Protein 1J0P (pdb70)

Radius of gyration: 13.94 Å; Cα contacts (8 Å, |Δi|>4): 149; chains: 1; bounding box: 28×41×29 Å

CATH classification: 3.90.10.10

Secondary structure (DSSP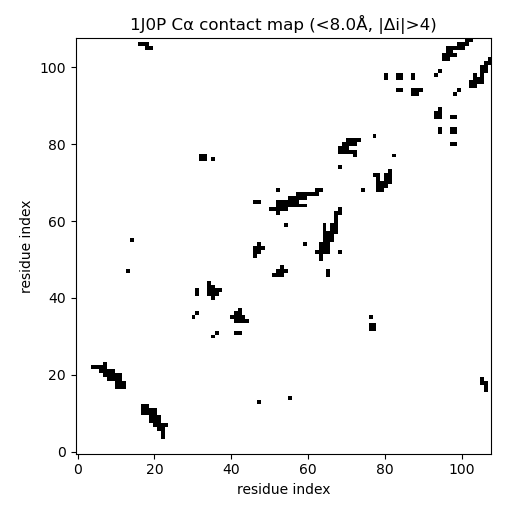, 8-state):
-------S-EEE-SSSS-EEE-GGG-TTS-GGGTS-EETTEE--S-TTSTTSS-B--TT--STTBHHHHHH-SS-SS--HHHHHHHHHTT-HHHHHHHH-SSSSSS--

Nearest PDB structures (foldseek):
  1j0p-assembly1_A  TM=1.009E+00  e=6.706E-27  Nitratidesulfovibrio vulgaris
  1wr5-assembly1_A  TM=1.006E+00  e=2.566E-26  Nitratidesulfovibrio vulgaris str. 'Miyazaki F'
  1j0o-assembly1_A  TM=1.006E+00  e=1.998E-25  Nitratidesulfovibrio vulgaris
  2yyw-assembly1_A  TM=1.003E+00  e=7.063E-25  Nitratidesulfovibrio vulgaris str. 'Miyazaki F'
  2ewi-assembly1_A  TM=1.002E+00  e=1.555E-24  Nitratidesulfovibrio vulgaris str. 'Miyazaki F'

Structure (mmCIF, N/CA/C/O backbone):
data_1J0P
#
_entry.id   1J0P
#
_cell.length_a   51.868
_cell.length_b   67.309
_cell.length_c   34.328
_cell.angle_alpha   90.00
_cell.angle_beta   90.00
_cell.angle_gamma   90.00
#
_symmetry.space_group_name_H-M   'P 21 21 21'
#
loop_
_entity.id
_entity.type
_entity.pdbx_description
1 polymer 'Cytochrome c3'
2 non-polymer 'SULFATE ION'
3 non-polymer 'HEME C'
4 non-polymer ETHANOL
5 water water
#
loop_
_atom_site.group_PDB
_atom_site.id
_atom_site.type_symbol
_atom_site.label_atom_id
_atom_site.label_alt_id
_atom_site.label_comp_id
_atom_site.label_asym_id
_atom_site.label_entity_id
_atom_site.label_seq_id
_atom_site.pdbx_PDB_ins_code
_atom_site.Cartn_x
_atom_site.Cartn_y
_atom_site.Cartn_z
_atom_site.occupancy
_atom_site.B_iso_or_equiv
_atom_site.auth_seq_id
_atom_site.auth_comp_id
_atom_site.auth_asym_id
_atom_site.auth_atom_id
_atom_site.pdbx_PDB_model_num
ATOM 1 N N . ALA A 1 1 ? 40.835 67.134 32.819 1.00 9.44 0 ALA A N 1
ATOM 2 C CA . ALA A 1 1 ? 41.625 66.076 33.455 1.00 6.76 0 ALA A CA 1
ATOM 3 C C . ALA A 1 1 ? 41.243 64.765 32.783 1.00 6.50 0 ALA A C 1
ATOM 4 O O . ALA A 1 1 ? 40.216 64.672 32.170 1.00 7.80 0 ALA A O 1
ATOM 6 N N . ALA A 1 2 ? 42.094 63.744 32.972 1.00 6.71 1 ALA A N 1
ATOM 7 C CA . ALA A 1 2 ? 41.755 62.417 32.409 1.00 6.63 1 ALA A CA 1
ATOM 8 C C . ALA A 1 2 ? 40.368 62.026 32.889 1.00 6.31 1 ALA A C 1
ATOM 9 O O . ALA A 1 2 ? 39.997 62.249 34.030 1.00 7.19 1 ALA A O 1
ATOM 11 N N . PRO A 1 3 ? 39.551 61.439 32.033 1.00 6.97 2 PRO A N 1
ATOM 12 C CA . PRO A 1 3 ? 38.204 61.027 32.429 1.00 7.59 2 PRO A CA 1
ATOM 13 C C . PRO A 1 3 ? 38.290 59.918 33.457 1.00 6.76 2 PRO A C 1
ATOM 14 O O . PRO A 1 3 ? 39.180 59.016 33.444 1.00 8.01 2 PRO A O 1
ATOM 18 N N . LYS A 1 4 ? 37.308 59.943 34.350 1.00 8.17 3 LYS A N 1
ATOM 19 C CA . LYS A 1 4 ? 37.177 58.959 35.428 1.00 7.86 3 LYS A CA 1
ATOM 20 C C . LYS A 1 4 ? 36.032 57.987 35.135 1.00 7.85 3 LYS A C 1
ATOM 21 O O . LYS A 1 4 ? 35.010 58.378 34.571 1.00 8.38 3 LYS A O 1
ATOM 27 N N . ALA A 1 5 ? 36.208 56.763 35.574 1.00 7.95 4 ALA A N 1
ATOM 28 C CA . ALA A 1 5 ? 35.159 55.780 35.447 1.00 8.12 4 ALA A CA 1
ATOM 29 C C . ALA A 1 5 ? 33.975 56.172 36.325 1.00 8.08 4 ALA A C 1
ATOM 30 O O . ALA A 1 5 ? 34.149 56.719 37.418 1.00 10.60 4 ALA A O 1
ATOM 32 N N . PRO A 1 6 ? 32.789 55.858 35.892 1.00 8.21 5 PRO A N 1
ATOM 33 C CA . PRO A 1 6 ? 31.584 56.136 36.650 1.00 9.38 5 PRO A CA 1
ATOM 34 C C . PRO A 1 6 ? 31.337 55.069 37.690 1.00 10.00 5 PRO A C 1
ATOM 35 O O . PRO A 1 6 ? 32.049 54.077 37.756 1.00 9.74 5 PRO A O 1
ATOM 39 N N . ALA A 1 7 ? 30.289 55.260 38.484 1.00 11.22 6 ALA A N 1
ATOM 40 C CA . ALA A 1 7 ? 29.884 54.318 39.490 1.00 11.86 6 ALA A CA 1
ATOM 41 C C . ALA A 1 7 ? 29.5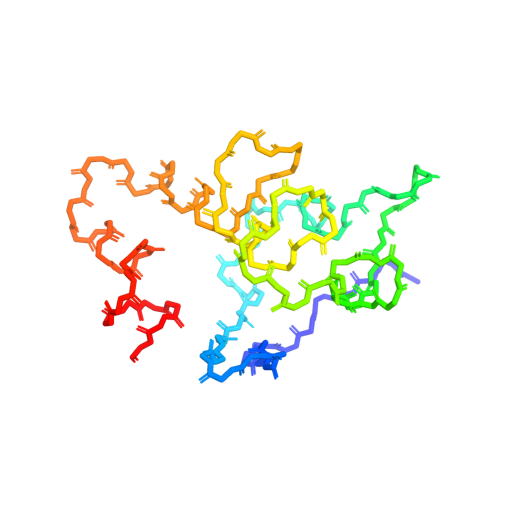42 52.961 38.859 1.00 8.75 6 ALA A C 1
ATOM 42 O O . ALA A 1 7 ? 29.137 52.889 37.693 1.00 8.96 6 ALA A O 1
ATOM 44 N N . ASP A 1 8 ? 29.669 51.930 39.658 1.00 8.29 7 ASP A N 1
ATOM 45 C CA . ASP A 1 8 ? 29.176 50.619 39.327 1.00 7.44 7 ASP A CA 1
ATOM 46 C C . ASP A 1 8 ? 27.641 50.648 39.188 1.00 7.31 7 ASP A C 1
ATOM 47 O O . ASP A 1 8 ? 26.972 51.614 39.579 1.00 9.47 7 ASP A O 1
ATOM 52 N N . GLY A 1 9 ? 27.133 49.564 38.617 1.00 6.86 8 GLY A N 1
ATOM 53 C CA . GLY A 1 9 ? 25.680 49.437 38.504 1.00 7.62 8 GLY A CA 1
ATOM 54 C C . GLY A 1 9 ? 25.072 50.136 37.314 1.00 6.74 8 GLY A C 1
ATOM 55 O O . GLY A 1 9 ? 23.895 50.427 37.345 1.00 9.03 8 GLY A O 1
ATOM 56 N N . LEU A 1 10 ? 25.862 50.406 36.283 1.00 7.53 9 LEU A N 1
ATOM 57 C CA . LEU A 1 10 ? 25.404 51.072 35.081 1.00 6.93 9 LEU A CA 1
ATOM 58 C C . LEU A 1 10 ? 24.577 50.070 34.283 1.00 6.95 9 LEU A C 1
ATOM 59 O O . LEU A 1 10 ? 25.112 49.040 33.873 1.00 14.35 9 LEU A O 1
ATOM 64 N N . LYS A 1 11 ? 23.344 50.369 33.999 1.00 6.62 10 LYS A N 1
ATOM 65 C CA . LYS A 1 11 ? 22.520 49.434 33.252 1.00 6.93 10 LYS A CA 1
ATOM 66 C C . LYS A 1 11 ? 22.578 49.743 31.775 1.00 7.18 10 LYS A C 1
ATOM 67 O O . LYS A 1 11 ? 22.241 50.866 31.326 1.00 11.64 10 LYS A O 1
ATOM 73 N N . MET A 1 12 ? 22.971 48.769 30.992 1.00 5.57 11 MET A N 1
ATOM 74 C CA . MET A 1 12 ? 22.872 48.792 29.530 1.00 5.56 11 MET A CA 1
ATOM 75 C C . MET A 1 12 ? 21.495 48.325 29.175 1.00 5.48 11 MET A C 1
ATOM 76 O O . MET A 1 12 ? 21.184 47.152 29.473 1.00 5.85 11 MET A O 1
ATOM 81 N N . ASP A 1 13 ? 20.637 49.188 28.657 1.00 5.75 12 ASP A N 1
ATOM 82 C CA . ASP A 1 13 ? 19.211 48.919 28.570 1.00 6.64 12 ASP A CA 1
ATOM 83 C C . ASP A 1 13 ? 18.621 49.351 27.249 1.00 5.85 12 ASP A C 1
ATOM 84 O O . ASP A 1 13 ? 17.472 49.802 27.164 1.00 7.54 12 ASP A O 1
ATOM 89 N N . LYS A 1 14 ? 19.394 49.217 26.182 1.00 5.26 13 LYS A N 1
ATOM 90 C CA . LYS A 1 14 ? 18.878 49.447 24.850 1.00 5.78 13 LYS A CA 1
ATOM 91 C C . LYS A 1 14 ? 17.895 48.354 24.393 1.00 6.50 13 LYS A C 1
ATOM 92 O O . LYS A 1 14 ? 17.133 48.581 23.457 1.00 9.65 13 LYS A O 1
ATOM 98 N N . THR A 1 15 ? 17.938 47.218 25.050 1.00 5.70 14 THR A N 1
ATOM 99 C CA . THR A 1 15 ? 17.171 46.042 24.668 1.00 6.01 14 THR A CA 1
ATOM 100 C C . THR A 1 15 ? 16.302 45.578 25.826 1.00 7.07 14 THR A C 1
ATOM 101 O O . THR A 1 15 ? 16.429 46.059 26.964 1.00 7.83 14 THR A O 1
ATOM 105 N N . LYS A 1 16 ? 15.485 44.586 25.545 1.00 7.81 15 LYS A N 1
ATOM 106 C CA . LYS A 1 16 ? 14.661 43.966 26.559 1.00 10.12 15 LYS A CA 1
ATOM 107 C C . LYS A 1 16 ? 15.406 42.909 27.385 1.00 7.35 15 LYS A C 1
ATOM 108 O O . LYS A 1 16 ? 14.823 42.302 28.255 1.00 7.60 15 LYS A O 1
ATOM 114 N N . GLN A 1 17 ? 16.661 42.699 27.229 1.00 6.82 16 GLN A N 1
ATOM 115 C CA . GLN A 1 17 ? 17.601 41.934 27.980 1.00 5.56 16 GLN A CA 1
ATOM 116 C C . GLN A 1 17 ? 18.730 42.798 28.545 1.00 6.15 16 GLN A C 1
ATOM 117 O O . GLN A 1 17 ? 19.902 42.642 28.178 1.00 5.81 16 GLN A O 1
ATOM 123 N N . PRO A 1 18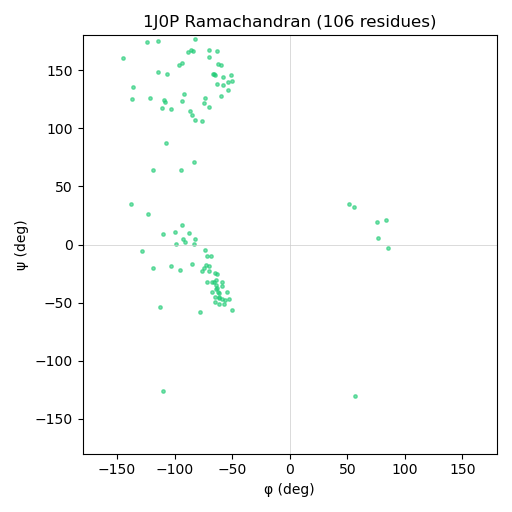 ? 18.394 43.746 29.446 1.00 5.55 17 PRO A N 1
ATOM 124 C CA . PRO A 1 18 ? 19.404 44.632 29.967 1.00 5.77 17 PRO A CA 1
ATOM 125 C C . PRO A 1 18 ? 20.486 43.932 30.737 1.00 5.35 17 PRO A C 1
ATOM 126 O O . PRO A 1 18 ? 20.275 42.849 31.287 1.00 6.14 17 PRO A O 1
ATOM 130 N N . VAL A 1 19 ? 21.652 44.582 30.788 1.00 5.12 18 VAL A N 1
ATOM 131 C CA . VAL A 1 19 ? 22.855 44.021 31.428 1.00 5.37 18 VAL A CA 1
ATOM 132 C C . VAL A 1 19 ? 23.525 45.087 32.256 1.00 5.50 18 VAL A C 1
ATOM 133 O O . VAL A 1 19 ? 23.690 46.222 31.774 1.00 6.75 18 VAL A O 1
ATOM 137 N N . VAL A 1 20 ? 23.939 44.734 33.463 1.00 5.90 19 VAL A N 1
ATOM 138 C CA . VAL A 1 20 ? 24.609 45.704 34.322 1.00 6.15 19 VAL A CA 1
ATOM 139 C C . VAL A 1 20 ? 26.121 45.645 34.122 1.00 5.82 19 VAL A C 1
ATOM 140 O O . VAL A 1 20 ? 26.742 44.562 34.189 1.00 7.26 19 VAL A O 1
ATOM 144 N N . PHE A 1 21 ? 26.714 46.797 33.896 1.00 5.91 20 PHE A N 1
ATOM 145 C CA . PHE A 1 21 ? 28.164 46.949 33.686 1.00 5.39 20 PHE A CA 1
ATOM 146 C C . PHE A 1 21 ? 28.806 47.650 34.886 1.00 5.07 20 PHE A C 1
ATOM 147 O O . PHE A 1 21 ? 28.441 48.789 35.215 1.00 5.88 20 PHE A O 1
ATOM 155 N N . ASN A 1 22 ? 29.795 46.993 35.456 1.00 5.04 21 ASN A N 1
ATOM 156 C CA . ASN A 1 22 ? 30.560 47.509 36.586 1.00 5.07 21 ASN A CA 1
ATOM 157 C C . ASN A 1 22 ? 31.990 47.830 36.141 1.00 5.09 21 ASN A C 1
ATOM 158 O O . ASN A 1 22 ? 32.747 46.926 35.763 1.00 5.56 21 ASN A O 1
ATOM 163 N N . HIS A 1 23 ? 32.377 49.084 36.224 1.00 4.80 22 HIS A N 1
ATOM 164 C CA . HIS A 1 23 ? 33.752 49.407 35.928 1.00 5.17 22 HIS A CA 1
ATOM 165 C C . HIS A 1 23 ? 34.737 48.773 36.913 1.00 6.10 22 HIS A C 1
ATOM 166 O O . HIS A 1 23 ? 35.879 48.523 36.552 1.00 7.07 22 HIS A O 1
ATOM 173 N N . SER A 1 24 ? 34.331 48.567 38.174 1.00 6.21 23 SER A N 1
ATOM 174 C CA . SER A 1 24 ? 35.280 48.101 39.153 1.00 6.81 23 SER A CA 1
ATOM 175 C C . SER A 1 24 ? 35.835 46.719 38.825 1.00 7.15 23 SER A C 1
ATOM 176 O O . SER A 1 24 ? 36.940 46.417 39.333 1.00 9.36 23 SER A O 1
ATOM 179 N N . THR A 1 25 ? 35.143 45.904 38.103 1.00 6.93 24 THR A N 1
ATOM 180 C CA . THR A 1 25 ? 35.591 44.567 37.690 1.00 7.63 24 THR A CA 1
ATOM 181 C C . THR A 1 25 ? 36.318 44.563 36.363 1.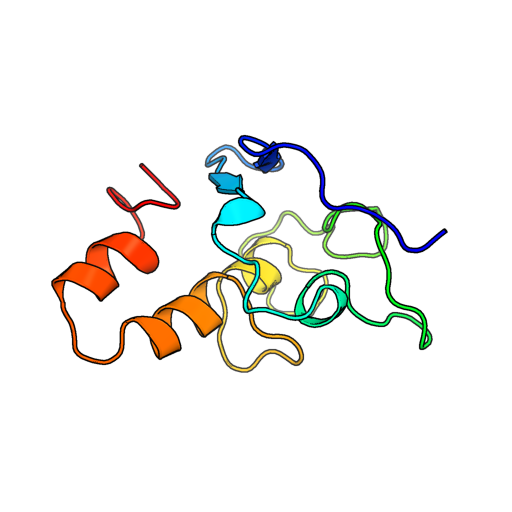00 7.06 24 THR A C 1
ATOM 182 O O . THR A 1 25 ? 36.732 43.498 35.873 1.00 9.53 24 THR A O 1
ATOM 186 N N . HIS A 1 26 ? 36.507 45.738 35.752 1.00 6.59 25 HIS A N 1
ATOM 187 C CA . HIS A 1 26 ? 37.119 45.897 34.448 1.00 6.71 25 HIS A CA 1
ATOM 188 C C . HIS A 1 26 ? 38.339 46.815 34.446 1.00 7.89 25 HIS A C 1
ATOM 189 O O . HIS A 1 26 ? 38.690 47.399 33.461 1.00 13.23 25 HIS A O 1
ATOM 196 N N . LYS A 1 27 ? 39.002 46.892 35.608 1.00 10.31 26 LYS A N 1
ATOM 197 C CA . LYS A 1 27 ? 40.144 47.808 35.690 1.00 11.59 26 LYS A CA 1
ATOM 198 C C . LYS A 1 27 ? 41.381 47.323 34.977 1.00 12.86 26 LYS A C 1
ATOM 199 O O . LYS A 1 27 ? 42.328 48.090 34.725 1.00 16.98 26 LYS A O 1
ATOM 205 N N . ALA A 1 28 ? 41.479 46.015 34.711 1.00 16.80 27 ALA A N 1
ATOM 206 C CA . ALA A 1 28 ? 42.696 45.466 34.080 1.00 17.85 27 ALA A CA 1
ATOM 207 C C . ALA A 1 28 ? 42.707 45.611 32.580 1.00 20.73 27 ALA A C 1
ATOM 208 O O . ALA A 1 28 ? 43.661 45.214 31.913 1.00 23.43 27 ALA A O 1
ATOM 210 N N . VAL A 1 29 ? 41.634 46.215 32.087 1.00 23.09 28 VAL A N 1
ATOM 211 C CA . VAL A 1 29 ? 41.335 46.523 30.700 1.00 19.98 28 VAL A CA 1
ATOM 212 C C . VAL A 1 29 ? 41.611 48.032 30.524 1.00 17.41 28 VAL A C 1
ATOM 213 O O . VAL A 1 29 ? 41.090 48.848 31.301 1.00 18.51 28 VAL A O 1
ATOM 217 N N . LYS A 1 30 ? 42.565 48.568 29.702 1.00 20.01 29 LYS A N 1
ATOM 218 C CA . LYS A 1 30 ? 42.700 50.015 29.381 1.00 16.50 29 LYS A CA 1
ATOM 219 C C . LYS A 1 30 ? 41.403 50.638 28.930 1.00 11.78 29 LYS A C 1
ATOM 220 O O . LYS A 1 30 ? 40.650 49.997 28.196 1.00 9.93 29 LYS A O 1
ATOM 226 N N . CYS A 1 31 ? 41.099 51.880 29.333 1.00 9.47 30 CYS A N 1
ATOM 227 C CA . CYS A 1 31 ? 39.799 52.463 29.032 1.00 6.23 30 CYS A CA 1
ATOM 228 C C . CYS A 1 31 ? 39.503 52.403 27.519 1.00 5.42 30 CYS A C 1
ATOM 229 O O . CYS A 1 31 ? 38.370 52.094 27.137 1.00 5.59 30 CYS A O 1
ATOM 232 N N . GLY A 1 32 ? 40.506 52.676 26.701 1.00 6.01 31 GLY A N 1
ATOM 233 C CA . GLY A 1 32 ? 40.345 52.726 25.265 1.00 6.03 31 GLY A CA 1
ATOM 234 C C . GLY A 1 32 ? 40.182 51.425 24.583 1.00 5.50 31 GLY A C 1
ATOM 235 O O . GLY A 1 32 ? 39.948 51.396 23.360 1.00 5.93 31 GLY A O 1
ATOM 236 N N . ASP A 1 33 ? 40.290 50.304 25.294 1.00 5.87 32 ASP A N 1
ATOM 237 C CA . ASP A 1 33 ? 39.958 49.015 24.721 1.00 6.12 32 ASP A C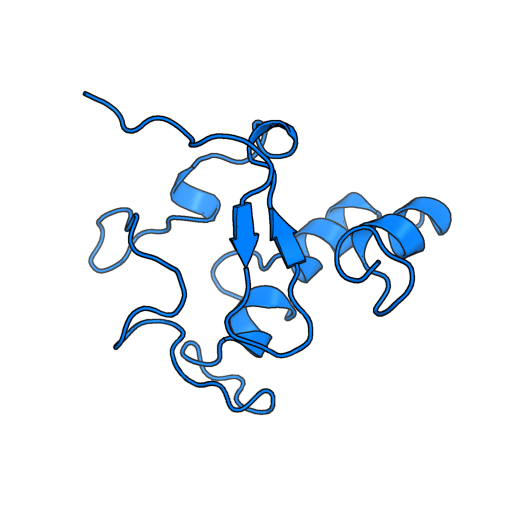A 1
ATOM 238 C C . ASP A 1 33 ? 38.431 48.853 24.559 1.00 5.97 32 ASP A C 1
ATOM 239 O O . ASP A 1 33 ? 37.978 48.002 23.791 1.00 8.05 32 ASP A O 1
ATOM 244 N N . CYS A 1 34 ? 37.654 49.678 25.267 1.00 5.74 33 CYS A N 1
ATOM 245 C CA . CYS A 1 34 ? 36.199 49.727 25.157 1.00 5.34 33 CYS A CA 1
ATOM 246 C C . CYS A 1 34 ? 35.720 51.040 24.560 1.00 5.34 33 CYS A C 1
ATOM 247 O O . CYS A 1 34 ? 34.971 51.073 23.589 1.00 5.94 33 CYS A O 1
ATOM 250 N N . HIS A 1 35 ? 36.172 52.146 25.177 1.00 5.40 34 HIS A N 1
ATOM 251 C CA . HIS A 1 35 ? 35.887 53.506 24.707 1.00 5.18 34 HIS A CA 1
ATOM 252 C C . HIS A 1 35 ? 36.918 53.798 23.626 1.00 5.29 34 HIS A C 1
ATOM 253 O O . HIS A 1 35 ? 37.884 54.527 23.826 1.00 5.77 34 HIS A O 1
ATOM 260 N N . HIS A 1 36 ? 36.730 53.126 22.502 1.00 5.27 35 HIS A N 1
ATOM 261 C CA . HIS A 1 36 ? 37.833 52.912 21.575 1.00 5.08 35 HIS A CA 1
ATOM 262 C C . HIS A 1 36 ? 38.010 54.105 20.640 1.00 4.69 35 HIS A C 1
ATOM 263 O O . HIS A 1 36 ? 37.153 54.948 20.487 1.00 5.12 35 HIS A O 1
ATOM 270 N N . PRO A 1 37 ? 39.157 54.137 19.950 1.00 4.75 36 PRO A N 1
ATOM 271 C CA . PRO A 1 37 ? 39.386 55.167 18.976 1.00 4.88 36 PRO A CA 1
ATOM 272 C C . PRO A 1 37 ? 38.298 55.165 17.875 1.00 5.04 36 PRO A C 1
ATOM 273 O O . PRO A 1 37 ? 37.961 54.117 17.333 1.00 5.33 36 PRO A O 1
ATOM 277 N N . VAL A 1 38 ? 37.859 56.358 17.538 1.00 5.52 37 VAL A N 1
ATOM 278 C CA . VAL A 1 38 ? 37.037 56.634 16.391 1.00 5.91 37 VAL A CA 1
ATOM 279 C C . VAL A 1 38 ? 37.636 57.912 15.794 1.00 6.52 37 VAL A C 1
ATOM 280 O O . VAL A 1 38 ? 37.832 58.891 16.526 1.00 6.13 37 VAL A O 1
ATOM 284 N N . ASN A 1 39 ? 37.995 57.895 14.509 1.00 7.74 38 ASN A N 1
ATOM 285 C CA . ASN A 1 39 ? 38.795 58.993 13.965 1.00 8.69 38 ASN A CA 1
ATOM 286 C C . ASN A 1 39 ? 40.054 59.290 14.788 1.00 7.76 38 ASN A C 1
ATOM 287 O O . ASN A 1 39 ? 40.536 60.390 14.930 1.00 9.20 38 ASN A O 1
ATOM 292 N N . GLY A 1 40 ? 40.599 58.221 15.307 1.00 7.29 39 GLY A N 1
ATOM 293 C CA . GLY A 1 40 ? 41.834 58.309 16.082 1.00 7.78 39 GLY A CA 1
ATOM 294 C C . GLY A 1 40 ? 41.665 58.846 17.484 1.00 5.88 39 GLY A C 1
ATOM 295 O O . GLY A 1 40 ? 42.677 59.040 18.188 1.00 7.44 39 GLY A O 1
ATOM 296 N N . LYS A 1 41 ? 40.453 59.087 17.953 1.00 5.74 40 LYS A N 1
ATOM 297 C CA . LYS A 1 41 ? 40.224 59.690 19.260 1.00 5.62 40 LYS A CA 1
ATOM 298 C C . LYS A 1 41 ? 39.388 58.734 20.076 1.00 5.58 40 LYS A C 1
ATOM 299 O O . LYS A 1 41 ? 38.306 58.331 19.627 1.00 5.90 40 LYS A O 1
ATOM 305 N N . GLU A 1 42 ? 39.854 58.381 21.257 1.00 5.61 41 GLU A N 1
ATOM 306 C CA . GLU A 1 42 ? 39.081 57.476 22.119 1.00 5.57 41 GLU A CA 1
ATOM 307 C C . GLU A 1 42 ? 37.742 58.135 22.409 1.00 5.73 41 GLU A C 1
ATOM 308 O O . GLU A 1 42 ? 37.664 59.289 22.839 1.00 7.54 41 GLU A O 1
ATOM 314 N N . ASP A 1 43 ? 36.660 57.380 22.154 1.00 5.80 42 ASP A N 1
ATOM 315 C CA . ASP A 1 43 ? 35.322 57.963 22.164 1.00 5.08 42 ASP A CA 1
ATOM 316 C C . ASP A 1 43 ? 34.575 57.487 23.392 1.00 5.51 42 ASP A C 1
ATOM 317 O O . ASP A 1 43 ? 34.407 56.282 23.574 1.00 6.25 42 ASP A O 1
ATOM 322 N N . LEU A 1 44 ? 34.103 58.426 24.216 1.00 6.07 43 LEU A N 1
ATOM 323 C CA . LEU A 1 44 ? 33.406 58.140 25.461 1.00 6.59 43 LEU A CA 1
ATOM 324 C C . LEU A 1 44 ? 31.896 58.240 25.322 1.00 6.35 43 LEU A C 1
ATOM 325 O O . LEU A 1 44 ? 31.182 58.186 26.331 1.00 8.63 43 LEU A O 1
ATOM 330 N N . GLN A 1 45 ? 31.362 58.352 24.113 1.00 5.97 44 GLN A N 1
ATOM 331 C CA . GLN A 1 45 ? 29.920 58.381 23.967 1.00 6.04 44 GLN A CA 1
ATOM 332 C C . GLN A 1 45 ? 29.330 57.010 24.286 1.00 5.63 44 GLN A C 1
ATOM 333 O O . GLN A 1 45 ? 29.988 55.977 24.235 1.00 6.14 44 GLN A O 1
ATOM 339 N N . LYS A 1 46 ? 28.029 57.020 24.569 1.00 5.88 45 LYS A N 1
ATOM 340 C CA . LYS A 1 46 ? 27.334 55.739 24.762 1.00 5.52 45 LYS A CA 1
ATOM 341 C C . LYS A 1 46 ? 27.493 54.897 23.522 1.00 5.22 45 LYS A C 1
ATOM 342 O O . LYS A 1 46 ? 27.476 55.376 22.386 1.00 5.42 45 LYS A O 1
ATOM 348 N N . CYS A 1 47 ? 27.626 53.563 23.683 1.00 5.37 46 CYS A N 1
ATOM 349 C CA . CYS A 1 47 ? 27.954 52.684 22.558 1.00 5.15 46 CYS A CA 1
ATOM 350 C C . CYS A 1 47 ? 26.931 52.751 21.427 1.00 4.86 46 CYS A C 1
ATOM 351 O O . CYS A 1 47 ? 27.309 52.597 20.267 1.00 5.61 46 CYS A O 1
ATOM 354 N N . ALA A 1 48 ? 25.646 52.914 21.791 1.00 5.13 47 ALA A N 1
ATOM 355 C CA . ALA A 1 48 ? 24.561 52.923 20.823 1.00 5.62 47 ALA A CA 1
ATOM 356 C C . ALA A 1 48 ? 24.174 54.311 20.345 1.00 5.31 47 ALA A C 1
ATOM 357 O O . ALA A 1 48 ? 23.106 54.492 19.768 1.00 6.74 47 ALA A O 1
ATOM 359 N N . THR A 1 49 ? 25.026 55.310 20.555 1.00 5.29 48 THR A N 1
ATOM 360 C CA . THR A 1 49 ? 24.815 56.641 19.985 1.00 5.54 48 THR A CA 1
ATOM 361 C C . THR A 1 49 ? 24.546 56.541 18.498 1.00 5.66 48 THR A C 1
ATOM 362 O O . THR A 1 49 ? 25.099 55.668 17.803 1.00 5.51 48 THR A O 1
ATOM 366 N N . ALA A 1 50 ? 23.701 57.438 18.009 1.00 6.08 49 ALA A N 1
ATOM 367 C CA . ALA A 1 50 ? 23.460 57.491 16.574 1.00 6.22 49 ALA A CA 1
ATOM 368 C C . ALA A 1 50 ? 24.770 57.622 15.818 1.00 6.26 49 ALA A C 1
ATOM 369 O O . ALA A 1 50 ? 25.644 58.435 16.178 1.00 7.81 49 ALA A O 1
ATOM 371 N N . GLY A 1 51 ? 24.927 56.807 14.781 1.00 6.54 50 GLY A N 1
ATOM 372 C CA . GLY A 1 51 ? 26.145 56.727 13.999 1.00 6.88 50 GLY A CA 1
ATOM 373 C C . GLY A 1 51 ? 27.180 55.799 14.556 1.00 6.50 50 GLY A C 1
ATOM 374 O O . GLY A 1 51 ? 28.230 55.619 13.903 1.00 7.56 50 GLY A O 1
ATOM 375 N N . CYS A 1 52 ? 26.912 55.211 15.702 1.00 5.74 51 CYS A N 1
ATOM 376 C CA . CYS A 1 52 ? 27.799 54.241 16.368 1.00 5.17 51 CYS A CA 1
ATOM 377 C C . CYS A 1 52 ? 27.136 52.862 16.282 1.00 4.72 51 CYS A C 1
ATOM 378 O O . CYS A 1 52 ? 26.778 52.450 15.181 1.00 5.44 51 CYS A O 1
ATOM 381 N N . HIS A 1 53 ? 26.946 52.171 17.404 1.00 4.42 52 HIS A N 1
ATOM 382 C CA . HIS A 1 53 ? 26.340 50.836 17.375 1.00 4.69 52 HIS A CA 1
ATOM 383 C C . HIS A 1 53 ? 24.836 50.954 17.609 1.00 4.71 52 HIS A C 1
ATOM 384 O O . HIS A 1 53 ? 24.294 50.522 18.595 1.00 5.14 52 HIS A O 1
ATOM 391 N N . ASP A 1 54 ? 24.192 51.627 16.628 1.00 4.92 53 ASP A N 1
ATOM 392 C CA . ASP A 1 54 ? 22.813 52.028 16.796 1.00 5.56 53 ASP A CA 1
ATOM 393 C C . ASP A 1 54 ? 21.825 51.088 16.111 1.00 5.78 53 ASP A C 1
ATOM 394 O O . ASP A 1 54 ? 20.602 51.318 16.244 1.00 7.66 53 ASP A O 1
ATOM 399 N N . ASN A 1 55 ? 22.267 50.025 15.452 1.00 5.25 54 ASN A N 1
ATOM 400 C CA . ASN A 1 55 ? 21.320 49.121 14.810 1.00 4.79 54 ASN A CA 1
ATOM 401 C C . ASN A 1 55 ? 20.866 48.097 15.814 1.00 4.82 54 ASN A C 1
ATOM 402 O O . ASN A 1 55 ? 21.662 47.260 16.303 1.00 5.52 54 ASN A O 1
ATOM 407 N N . MET A 1 56 ? 19.582 48.124 16.146 1.00 5.56 55 MET A N 1
ATOM 408 C CA . MET A 1 56 ? 18.977 47.224 17.093 1.00 6.18 55 MET A CA 1
ATOM 409 C C . MET A 1 56 ? 18.484 45.929 16.465 1.00 5.93 55 MET A C 1
ATOM 410 O O . MET A 1 56 ? 17.872 45.130 17.141 1.00 6.69 55 MET A O 1
ATOM 415 N N . ASP A 1 57 ? 18.838 45.691 15.200 1.00 5.73 56 ASP A N 1
ATOM 416 C CA . ASP A 1 57 ? 18.700 44.408 14.546 1.00 5.75 56 ASP A CA 1
ATOM 417 C C . ASP A 1 57 ? 19.795 43.488 15.043 1.00 5.73 56 ASP A C 1
ATOM 418 O O . ASP A 1 57 ? 20.977 43.620 14.639 1.00 6.07 56 ASP A O 1
ATOM 423 N N . LYS A 1 58 ? 19.452 42.504 15.894 1.00 6.74 57 LYS A N 1
ATOM 424 C CA . LYS A 1 58 ? 20.414 41.626 16.469 1.00 6.96 57 LYS A CA 1
ATOM 425 C C . LYS A 1 58 ? 21.055 40.682 15.439 1.00 7.02 57 LYS A C 1
ATOM 426 O O . LYS A 1 58 ? 22.019 39.995 15.759 1.00 7.97 57 LYS A O 1
ATOM 432 N N . LYS A 1 59 ? 20.523 40.642 14.228 1.00 6.77 58 LYS A N 1
ATOM 433 C CA . LYS A 1 59 ? 21.087 39.848 13.162 1.00 7.19 58 LYS A CA 1
ATOM 434 C C . LYS A 1 59 ? 22.202 40.545 12.406 1.00 7.30 58 LYS A C 1
ATOM 435 O O . LYS A 1 59 ? 22.950 39.889 11.683 1.00 8.23 58 LYS A O 1
ATOM 441 N N . ASP A 1 60 ? 22.306 41.852 12.543 1.00 6.20 59 ASP A N 1
ATOM 442 C CA . ASP A 1 60 ? 23.288 42.604 11.754 1.00 5.64 59 ASP A CA 1
ATOM 443 C C . ASP A 1 60 ? 24.697 42.333 12.307 1.00 5.33 59 ASP A C 1
ATOM 444 O O . ASP A 1 60 ? 24.892 42.524 13.509 1.00 6.00 59 ASP A O 1
ATOM 449 N N . LYS A 1 61 ? 25.614 41.906 11.461 1.00 6.33 60 LYS A N 1
ATOM 450 C CA . LYS A 1 61 ? 27.003 41.676 11.875 1.00 6.48 60 LYS A CA 1
ATOM 451 C C . LYS A 1 61 ? 27.980 42.685 11.296 1.00 6.07 60 LYS A C 1
ATOM 452 O O . LYS A 1 61 ? 29.187 42.527 11.506 1.00 7.82 60 LYS A O 1
ATOM 458 N N . SER A 1 62 ? 27.489 43.741 10.659 1.00 6.19 61 SER A N 1
ATOM 459 C CA . SER A 1 62 ? 28.331 44.901 10.390 1.00 6.43 61 SER A CA 1
ATOM 460 C C . SER A 1 62 ? 28.631 45.631 11.710 1.00 5.54 61 SER A C 1
ATOM 461 O O . SER A 1 62 ? 28.008 45.353 12.740 1.00 5.59 61 SER A O 1
ATOM 464 N N . ALA A 1 63 ? 29.593 46.541 11.655 1.00 6.39 62 ALA A N 1
ATOM 465 C CA . ALA A 1 63 ? 30.054 47.141 12.883 1.00 6.41 62 ALA A CA 1
ATOM 466 C C . ALA A 1 63 ? 28.932 47.840 13.647 1.00 5.28 62 ALA A C 1
ATOM 467 O O . ALA A 1 63 ? 28.982 47.871 14.871 1.00 5.96 62 ALA A O 1
ATOM 469 N N . LYS A 1 64 ? 27.953 48.404 12.951 1.00 5.06 63 LYS A N 1
ATOM 470 C CA . LYS A 1 64 ? 26.894 49.177 13.605 1.00 4.81 63 LYS A CA 1
ATOM 471 C C . LYS A 1 64 ? 25.918 48.308 14.380 1.00 4.61 63 LYS A C 1
ATOM 472 O O . LYS A 1 64 ? 25.077 48.855 15.122 1.00 4.91 63 LYS A O 1
ATOM 478 N N . GLY A 1 65 ? 25.984 46.998 14.225 1.00 4.53 64 GLY A N 1
ATOM 479 C CA . GLY A 1 65 ? 25.103 46.143 14.951 1.00 4.85 64 GLY A CA 1
ATOM 480 C C . GLY A 1 65 ? 25.406 46.095 16.433 1.00 4.56 64 GLY A C 1
ATOM 481 O O . GLY A 1 65 ? 26.500 45.655 16.839 1.00 5.35 64 GLY A O 1
ATOM 482 N N . TYR A 1 66 ? 24.467 46.519 17.270 1.00 4.36 65 TYR A N 1
ATOM 483 C CA . TYR A 1 66 ? 24.684 46.577 18.706 1.00 4.52 65 TYR A CA 1
ATOM 484 C C . TYR A 1 66 ? 24.888 45.190 19.320 1.00 4.03 65 TYR A C 1
ATOM 485 O O . TYR A 1 66 ? 25.835 44.974 20.064 1.00 4.68 65 TYR A O 1
ATOM 494 N N . TYR A 1 67 ? 23.991 44.240 18.996 1.00 4.41 66 TYR A N 1
ATOM 495 C CA . TYR A 1 67 ? 24.190 42.893 19.496 1.00 4.41 66 TYR A CA 1
ATOM 496 C C . TYR A 1 67 ? 25.553 42.372 19.081 1.00 4.23 66 TYR A C 1
ATOM 497 O O . TYR A 1 67 ? 26.287 41.778 19.882 1.00 4.38 66 TYR A O 1
ATOM 506 N N . HIS A 1 68 ? 25.886 42.537 17.806 1.00 4.65 67 HIS A N 1
ATOM 507 C CA . HIS A 1 68 ? 27.166 42.078 17.286 1.00 4.90 67 HIS A CA 1
ATOM 508 C C . HIS A 1 68 ? 28.336 42.608 18.114 1.00 4.41 67 HIS A C 1
ATOM 509 O O . HIS A 1 68 ? 29.268 41.886 18.441 1.00 4.87 67 HIS A O 1
ATOM 516 N N . ALA A 1 69 ? 28.299 43.929 18.411 1.00 4.87 68 ALA A N 1
ATOM 517 C CA . ALA A 1 69 ? 29.382 44.580 19.110 1.00 4.95 68 ALA A CA 1
ATOM 518 C C . ALA A 1 69 ? 29.563 44.062 20.535 1.00 4.31 68 ALA A C 1
ATOM 519 O O . ALA A 1 69 ? 30.642 44.192 21.085 1.00 5.62 68 ALA A O 1
ATOM 521 N N . MET A 1 70 ? 28.497 43.512 21.112 1.00 4.28 69 MET A N 1
ATOM 522 C CA . MET A 1 70 ? 28.557 42.994 22.476 1.00 4.51 69 MET A CA 1
ATOM 523 C C . MET A 1 70 ? 28.834 41.492 22.523 1.00 4.26 69 MET A C 1
ATOM 524 O O . MET A 1 70 ? 29.309 41.016 23.581 1.00 4.78 69 MET A O 1
ATOM 529 N N . HIS A 1 71 ? 28.571 40.710 21.462 1.00 4.36 70 HIS A N 1
ATOM 530 C CA . HIS A 1 71 ? 28.562 39.249 21.551 1.00 3.98 70 HIS A CA 1
ATOM 531 C C . HIS A 1 71 ? 29.578 38.528 20.671 1.00 4.25 70 HIS A C 1
ATOM 532 O O . HIS A 1 71 ? 29.824 37.348 20.953 1.00 5.14 70 HIS A O 1
ATOM 539 N N . ASP A 1 72 ? 30.102 39.159 19.611 1.00 4.65 71 ASP A N 1
ATOM 540 C CA . ASP A 1 72 ? 30.789 38.364 18.608 1.00 4.89 71 ASP A CA 1
ATOM 541 C C . ASP A 1 72 ? 32.315 38.329 18.806 1.00 5.29 71 ASP A C 1
ATOM 542 O O . ASP A 1 72 ? 32.940 39.227 19.354 1.00 5.37 71 ASP A O 1
ATOM 547 N N . LYS A 1 73 ? 32.904 37.257 18.289 1.00 6.90 72 LYS A N 1
ATOM 548 C CA . LYS A 1 73 ? 34.331 37.081 18.175 1.00 6.86 72 LYS A CA 1
ATOM 549 C C . LYS A 1 73 ? 34.806 37.667 16.863 1.00 6.16 72 LYS A C 1
ATOM 550 O O . LYS A 1 73 ? 34.041 37.999 15.953 1.00 7.32 72 LYS A O 1
ATOM 556 N N . GLY A 1 74 ? 36.146 37.841 16.756 1.00 6.36 73 GLY A N 1
ATOM 557 C CA . GLY A 1 74 ? 36.710 38.241 15.501 1.00 6.24 73 GLY A CA 1
ATOM 558 C C . GLY A 1 74 ? 36.507 39.717 15.175 1.00 6.05 73 GLY A C 1
ATOM 559 O O . GLY A 1 74 ? 36.650 40.134 14.015 1.00 7.23 73 GLY A O 1
ATOM 560 N N . THR A 1 75 ? 36.216 40.507 16.181 1.00 6.37 74 THR A N 1
ATOM 561 C CA . THR A 1 75 ? 35.940 41.935 16.059 1.00 6.49 74 THR A CA 1
ATOM 562 C C . THR A 1 75 ? 37.197 42.744 16.277 1.00 5.66 74 THR A C 1
ATOM 563 O O . THR A 1 75 ? 38.141 42.303 16.949 1.00 6.34 74 THR A O 1
ATOM 567 N N . LYS A 1 76 ? 37.246 43.952 15.747 1.00 6.21 75 LYS A N 1
ATOM 568 C CA . LYS A 1 76 ? 38.434 44.770 15.776 1.00 6.35 75 LYS A CA 1
ATOM 569 C C . LYS A 1 76 ? 38.822 45.195 17.197 1.00 5.87 75 LYS A C 1
ATOM 570 O O . LYS A 1 76 ? 40.003 45.355 17.520 1.00 7.41 75 LYS A O 1
ATOM 576 N N . PHE A 1 77 ? 37.799 45.378 18.025 1.00 5.80 76 PHE A N 1
ATOM 577 C CA . PHE A 1 77 ? 37.923 45.542 19.437 1.00 5.91 76 PHE A CA 1
ATOM 578 C C . PHE A 1 77 ? 37.267 44.329 20.074 1.00 5.46 76 PHE A C 1
ATOM 579 O O . PHE A 1 77 ? 36.294 43.834 19.527 1.00 6.27 76 PHE A O 1
ATOM 587 N N . LYS A 1 78 ? 37.738 43.883 21.223 1.00 6.39 77 LYS A N 1
ATOM 588 C CA . LYS A 1 78 ? 37.094 42.750 21.859 1.00 7.33 77 LYS A CA 1
ATOM 589 C C . LYS A 1 78 ? 35.662 43.091 22.242 1.00 6.90 77 LYS A C 1
ATOM 590 O O . LYS A 1 78 ? 35.410 44.172 22.767 1.00 10.51 77 LYS A O 1
ATOM 596 N N . SER A 1 79 ? 34.753 42.160 22.006 1.00 5.38 78 SER A N 1
ATOM 597 C CA . SER A 1 79 ? 33.401 42.313 22.551 1.00 4.75 78 SER A CA 1
ATOM 598 C C . SER A 1 79 ? 33.333 41.775 23.984 1.00 4.48 78 SER A C 1
ATOM 599 O O . SER A 1 79 ? 34.224 41.092 24.462 1.00 4.94 78 SER A O 1
ATOM 602 N N . CYS A 1 80 ? 32.215 42.107 24.643 1.00 4.27 79 CYS A N 1
ATOM 603 C CA . CYS A 1 80 ? 31.990 41.589 25.971 1.00 4.44 79 CYS A CA 1
ATOM 604 C C . CYS A 1 80 ? 32.208 40.049 25.983 1.00 4.35 79 CYS A C 1
ATOM 605 O O . CYS A 1 80 ? 32.937 39.517 26.791 1.00 4.61 79 CYS A O 1
ATOM 608 N N . VAL A 1 81 ? 31.452 39.362 25.109 1.00 4.39 80 VAL A N 1
ATOM 609 C CA . VAL A 1 81 ? 31.500 37.912 25.114 1.00 4.86 80 VAL A CA 1
ATOM 610 C C . VAL A 1 81 ? 32.848 37.413 24.644 1.00 4.63 80 VAL A C 1
ATOM 611 O O . VAL A 1 81 ? 33.394 36.460 25.194 1.00 5.39 80 VAL A O 1
ATOM 615 N N . GLY A 1 82 ? 33.416 38.043 23.619 1.00 4.88 81 GLY A N 1
ATOM 616 C CA . GLY A 1 82 ? 34.704 37.592 23.117 1.00 5.69 81 GLY A CA 1
ATOM 617 C C . GLY A 1 82 ? 35.769 37.593 24.170 1.00 5.08 81 GLY A C 1
ATOM 618 O O . GLY A 1 82 ? 36.505 36.617 24.384 1.00 6.82 81 GLY A O 1
ATOM 619 N N . CYS A 1 83 ? 35.923 38.739 24.870 1.00 4.63 82 CYS A N 1
ATOM 620 C CA . CYS A 1 83 ? 36.919 38.779 25.934 1.00 4.99 82 CYS A CA 1
ATOM 621 C C . CYS A 1 83 ? 36.618 37.784 27.025 1.00 4.86 82 CYS A C 1
ATOM 622 O O . CYS A 1 83 ? 37.494 37.111 27.559 1.00 5.60 82 CYS A O 1
ATOM 625 N N . HIS A 1 84 ? 35.324 37.686 27.380 1.00 4.70 83 HIS A N 1
ATOM 626 C CA . HIS A 1 84 ? 34.978 36.736 28.446 1.00 4.87 83 HIS A CA 1
ATOM 627 C C . HIS A 1 84 ? 35.266 35.271 28.060 1.00 5.01 83 HIS A C 1
ATOM 628 O O . HIS A 1 84 ? 35.663 34.477 28.918 1.00 5.43 83 HIS A O 1
ATOM 635 N N . LEU A 1 85 ? 35.076 34.919 26.790 1.00 5.43 84 LEU A N 1
ATOM 636 C CA . LEU A 1 85 ? 35.409 33.544 26.327 1.00 5.58 84 LEU A CA 1
ATOM 637 C C . LEU A 1 85 ? 36.879 33.273 26.576 1.00 5.63 84 LEU A C 1
ATOM 638 O O . LEU A 1 85 ? 37.280 32.212 27.050 1.00 6.30 84 LEU A O 1
ATOM 643 N N . GLU A 1 86 ? 37.733 34.245 26.195 1.00 5.89 85 GLU A N 1
ATOM 644 C CA . GLU A 1 86 ? 39.168 34.086 26.379 1.00 6.54 85 GLU A CA 1
ATOM 645 C C . GLU A 1 86 ? 39.531 33.987 27.860 1.00 5.99 85 GLU A C 1
ATOM 646 O O . GLU A 1 86 ? 40.394 33.209 28.254 1.00 8.21 85 GLU A O 1
ATOM 652 N N . THR A 1 87 ? 38.847 34.775 28.683 1.00 5.38 86 THR A N 1
ATOM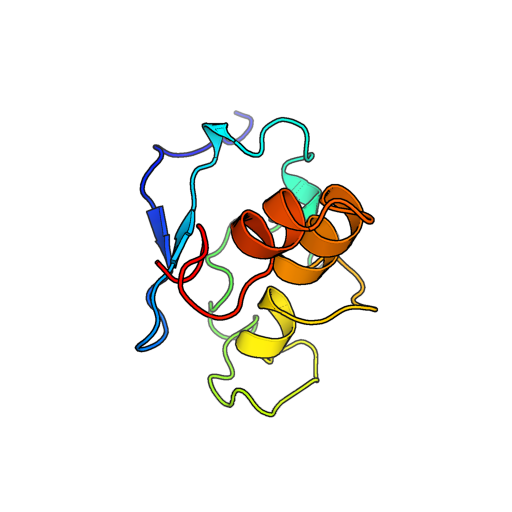 653 C CA . THR A 1 87 ? 39.076 34.800 30.120 1.00 6.08 86 THR A CA 1
ATOM 654 C C . THR A 1 87 ? 38.722 33.479 30.766 1.00 5.56 86 THR A C 1
ATOM 655 O O . THR A 1 87 ? 39.425 32.951 31.645 1.00 6.46 86 THR A O 1
ATOM 659 N N . ALA A 1 88 ? 37.575 32.922 30.384 1.00 5.12 87 ALA A N 1
ATOM 660 C CA . ALA A 1 88 ? 37.077 31.688 30.988 1.00 5.18 87 ALA A CA 1
ATOM 661 C C . ALA A 1 88 ? 37.890 30.467 30.553 1.00 5.30 87 ALA A C 1
ATOM 662 O O . ALA A 1 88 ? 38.004 29.503 31.304 1.00 5.84 87 ALA A O 1
ATOM 664 N N . GLY A 1 89 ? 38.410 30.490 29.344 1.00 5.85 88 GLY A N 1
ATOM 665 C CA . GLY A 1 89 ? 39.176 29.339 28.833 1.00 6.65 88 GLY A CA 1
ATOM 666 C C . GLY A 1 89 ? 38.327 28.062 28.886 1.00 6.33 88 GLY A C 1
ATOM 667 O O . GLY A 1 89 ? 37.213 28.030 28.399 1.00 7.81 88 GLY A O 1
ATOM 668 N N . ALA A 1 90 ? 38.901 27.011 29.442 1.00 6.71 89 ALA A N 1
ATOM 669 C CA . ALA A 1 90 ? 38.274 25.698 29.565 1.00 7.08 89 ALA A CA 1
ATOM 670 C C . ALA A 1 90 ? 37.553 25.518 30.871 1.00 6.05 89 ALA A C 1
ATOM 671 O O . ALA A 1 90 ? 37.099 24.412 31.175 1.00 7.54 89 ALA A O 1
ATOM 673 N N . ASP A 1 91 ? 37.474 26.558 31.697 1.00 5.57 90 ASP A N 1
ATOM 674 C CA . ASP A 1 91 ? 36.858 26.449 33.006 1.00 5.47 90 ASP A CA 1
ATOM 675 C C . ASP A 1 91 ? 35.333 26.569 32.853 1.00 5.45 90 ASP A C 1
ATOM 676 O O . ASP A 1 91 ? 34.794 27.623 32.585 1.00 5.80 90 ASP A O 1
ATOM 681 N N . ALA A 1 92 ? 34.630 25.425 33.024 1.00 6.19 91 ALA A N 1
ATOM 682 C CA . ALA A 1 92 ? 33.169 25.429 32.741 1.00 6.43 91 ALA A CA 1
ATOM 683 C C . ALA A 1 92 ? 32.429 26.373 33.666 1.00 5.64 91 ALA A C 1
ATOM 684 O O . ALA A 1 92 ? 31.418 26.953 33.272 1.00 5.79 91 ALA A O 1
ATOM 686 N N . ALA A 1 93 ? 32.836 26.463 34.936 1.00 5.82 92 ALA A N 1
ATOM 687 C CA . ALA A 1 93 ? 32.155 27.372 35.850 1.00 6.34 92 ALA A CA 1
ATOM 688 C C . ALA A 1 93 ? 32.268 28.801 35.402 1.00 5.51 92 ALA A C 1
ATOM 689 O O . ALA A 1 93 ? 31.284 29.560 35.385 1.00 6.44 92 ALA A O 1
ATOM 691 N N . LYS A 1 94 ? 33.476 29.220 35.023 1.00 5.66 93 LYS A N 1
ATOM 692 C CA . LYS A 1 94 ? 33.651 30.550 34.485 1.00 5.43 93 LYS A CA 1
ATOM 693 C C . LYS A 1 94 ? 32.991 30.753 33.149 1.00 5.59 93 LYS A C 1
ATOM 694 O O . LYS A 1 94 ? 32.506 31.851 32.843 1.00 5.75 93 LYS A O 1
ATOM 700 N N . LYS A 1 95 ? 32.916 29.705 32.322 1.00 5.40 94 LYS A N 1
ATOM 701 C CA . LYS A 1 95 ? 32.194 29.829 31.076 1.00 5.90 94 LYS A CA 1
ATOM 702 C C . LYS A 1 95 ? 30.734 30.139 31.377 1.00 5.89 94 LYS A C 1
ATOM 703 O O . LYS A 1 95 ? 30.103 31.003 30.732 1.00 6.24 94 LYS A O 1
ATOM 709 N N . LYS A 1 96 ? 30.134 29.437 32.322 1.00 5.88 95 LYS A N 1
ATOM 710 C CA . LYS A 1 96 ? 28.734 29.714 32.675 1.00 6.17 95 LYS A CA 1
ATOM 711 C C . LYS A 1 96 ? 28.577 31.151 33.209 1.00 5.47 95 LYS A C 1
ATOM 712 O O . LYS A 1 96 ? 27.705 31.880 32.761 1.00 6.25 95 LYS A O 1
ATOM 718 N N . GLU A 1 9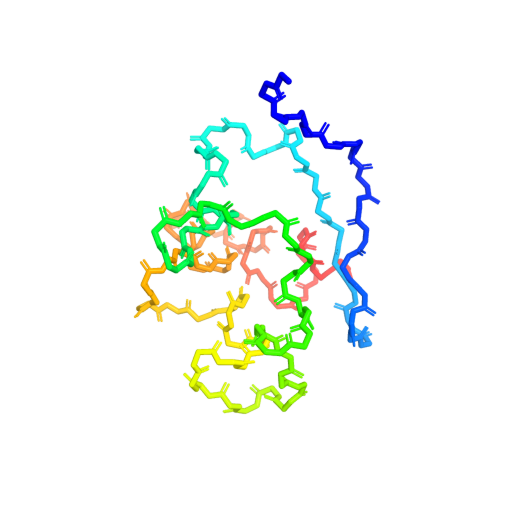7 ? 29.415 31.497 34.187 1.00 5.47 96 GLU A N 1
ATOM 719 C CA . GLU A 1 97 ? 29.287 32.804 34.820 1.00 6.45 96 GLU A CA 1
ATOM 720 C C . GLU A 1 97 ? 29.498 33.979 33.878 1.00 5.47 96 GLU A C 1
ATOM 721 O O . GLU A 1 97 ? 28.823 34.986 33.934 1.00 6.18 96 GLU A O 1
ATOM 727 N N . LEU A 1 98 ? 30.499 33.835 32.996 1.00 4.85 97 LEU A N 1
ATOM 728 C CA . LEU A 1 98 ? 30.940 34.955 32.183 1.00 5.29 97 LEU A CA 1
ATOM 729 C C . LEU A 1 98 ? 30.468 34.916 30.751 1.00 5.01 97 LEU A C 1
ATOM 730 O O . LEU A 1 98 ? 30.478 35.989 30.108 1.00 5.27 97 LEU A O 1
ATOM 735 N N . THR A 1 99 ? 30.036 33.758 30.232 1.00 4.80 98 THR A N 1
ATOM 736 C CA . THR A 1 99 ? 29.641 33.648 28.825 1.00 5.20 98 THR A CA 1
ATOM 737 C C . THR A 1 99 ? 28.271 33.037 28.644 1.00 4.76 98 THR A C 1
ATOM 738 O O . THR A 1 99 ? 27.796 33.009 27.502 1.00 5.61 98 THR A O 1
ATOM 742 N N . GLY A 1 100 ? 27.599 32.568 29.687 1.00 5.29 99 GLY A N 1
ATOM 743 C CA . GLY A 1 100 ? 26.312 31.919 29.489 1.00 5.41 99 GLY A CA 1
ATOM 744 C C . GLY A 1 100 ? 25.274 32.876 28.947 1.00 4.64 99 GLY A C 1
ATOM 745 O O . GLY A 1 100 ? 25.205 34.040 29.327 1.00 5.08 99 GLY A O 1
ATOM 746 N N . CYS A 1 101 ? 24.397 32.340 28.118 1.00 4.64 100 CYS A N 1
ATOM 747 C CA . CYS A 1 101 ? 23.343 33.161 27.525 1.00 4.62 100 CYS A CA 1
ATOM 748 C C . CYS A 1 101 ? 22.219 33.478 28.496 1.00 5.21 100 CYS A C 1
ATOM 749 O O . CYS A 1 101 ? 21.475 34.437 28.283 1.00 6.52 100 CYS A O 1
ATOM 752 N N . LYS A 1 102 ? 22.079 32.648 29.531 1.00 5.77 101 LYS A N 1
ATOM 753 C CA . LYS A 1 102 ? 21.086 32.877 30.575 1.00 6.03 101 LYS A CA 1
ATOM 754 C C . LYS A 1 102 ? 21.750 32.396 31.866 1.00 5.44 101 LYS A C 1
ATOM 755 O O . LYS A 1 102 ? 22.704 31.618 31.856 1.00 6.23 101 LYS A O 1
ATOM 761 N N . GLY A 1 103 ? 21.227 32.866 33.000 1.00 5.75 102 GLY A N 1
ATOM 762 C CA . GLY A 1 103 ? 21.789 32.511 34.286 1.00 6.87 102 GLY A CA 1
ATOM 763 C C . GLY A 1 103 ? 23.258 32.828 34.444 1.00 6.38 102 GLY A C 1
ATOM 764 O O . GLY A 1 103 ? 23.978 32.147 35.146 1.00 7.91 102 GLY A O 1
ATOM 765 N N . SER A 1 104 ? 23.718 33.906 33.794 1.00 6.17 103 SER A N 1
ATOM 766 C CA . SER A 1 104 ? 25.107 34.360 33.842 1.00 5.46 103 SER A CA 1
ATOM 767 C C . SER A 1 104 ? 25.157 35.690 34.534 1.00 5.12 103 SER A C 1
ATOM 768 O O . SER A 1 104 ? 24.140 36.298 34.846 1.00 6.43 103 SER A O 1
ATOM 771 N N . LYS A 1 105 ? 26.378 36.175 34.729 1.00 5.09 104 LYS A N 1
ATOM 772 C CA . LYS A 1 105 ? 26.500 37.499 35.320 1.00 5.46 104 LYS A CA 1
ATOM 773 C C . LYS A 1 105 ? 26.043 38.595 34.376 1.00 5.11 104 LYS A C 1
ATOM 774 O O . LYS A 1 105 ? 25.758 39.708 34.820 1.00 6.07 104 LYS A O 1
ATOM 780 N N . CYS A 1 106 ? 26.049 38.323 33.048 1.00 4.98 105 CYS A N 1
ATOM 781 C CA . CYS A 1 106 ? 25.458 39.287 32.120 1.00 5.23 105 CYS A CA 1
ATOM 782 C C . CYS A 1 106 ? 23.947 39.203 32.104 1.00 5.02 105 CYS A C 1
ATOM 783 O O . CYS A 1 106 ? 23.264 40.225 32.268 1.00 5.72 105 CYS A O 1
ATOM 786 N N . HIS A 1 107 ? 23.397 38.049 31.797 1.00 4.94 106 HIS A N 1
ATOM 787 C CA . HIS A 1 107 ? 21.964 37.803 31.703 1.00 4.71 106 HIS A CA 1
ATOM 788 C C . HIS A 1 107 ? 21.564 36.978 32.894 1.00 5.08 106 HIS A C 1
ATOM 789 O O . HIS A 1 107 ? 21.628 35.741 32.831 1.00 5.68 106 HIS A O 1
ATOM 796 N N . SER A 1 108 ? 21.237 37.637 34.003 1.00 5.97 107 SER A N 1
ATOM 797 C CA . SER A 1 108 ? 20.999 36.939 35.252 1.00 6.51 107 SER A CA 1
ATOM 798 C C . SER A 1 108 ? 19.593 36.367 35.352 1.00 7.05 107 SER A C 1
ATOM 799 O O . SER A 1 108 ? 18.743 36.632 34.502 1.00 6.76 107 SER A O 1
#

Solvent-accessible surface area: 8056 Å² total; per-residue (Å²): 150,87,90,194,71,69,85,72,48,75,119,44,90,116,64,198,122,59,30,72,53,47,34,65,104,59,172,110,56,136,89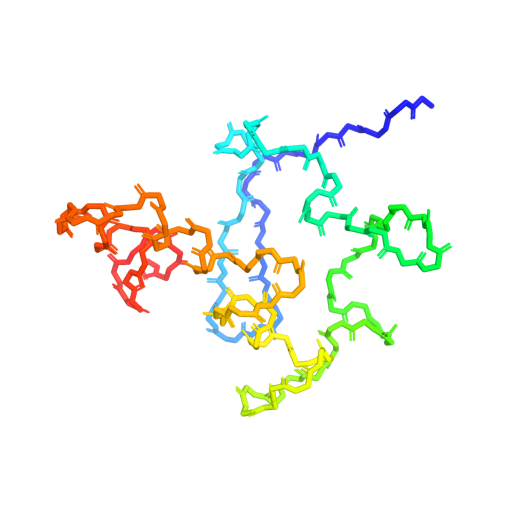,3,61,77,50,37,55,64,142,71,152,103,44,108,101,176,52,13,39,88,76,41,37,59,40,89,68,125,148,24,120,55,74,102,0,18,84,25,23,25,51,25,140,89,39,187,63,128,4,54,31,5,44,32,56,107,94,5,42,99,71,75,76,89,88,100,45,30,27,19,117,162,44,6,143,33,42,148

B-factor: mean 13.39, std 12.99, range [3.9, 91.15]

InterPro domains:
  IPR002322 Cytochrome c, class III [PR00609] (40-49)
  IPR002322 Cytochrome c, class III [PR00609] (51-58)
  IPR002322 Cytochrome c, class III [PR00609] (100-111)
  IPR002322 Cytochrome c, class III [PR00609] (122-129)
  IPR020942 Class III cytochrome C [PF02085] (23-129)
  IPR036280 Multiheme cytochrome superfamily [SSF48695] (27-129)

Organism: Nitratidesulfovibrio vulgaris (strain DSM 19637 / Miyazaki F) (NCBI:txid883)

Sequence (108 aa):
AAPKAPADGLKMDKTKQPVVFNHSTHKAVKCGDCHHPVNGKEDLQKCATAGCHDNMDKKDKSAKGYYHAMHDKGTKFKSCVGCHLETAGADAAKKKELTGCKGSKCHS

Foldseek 3Di:
DPDDDDAFQCWDPPDPQIFTDHVVVVPVPPPCLPQPDDVHDRHPDDQCPVVHLVDPPLPDCPRNPPVNQADDPPDPRAHQQRVQCVVCPPPVVSCCQRHNPDPHNGRD